Protein AF-A0A1B7MEN9-F1 (afdb_monomer)

Solvent-accessible surface area (backbone atoms only — not comparable to full-atom values): 4658 Å² total; per-residue (Å²): 93,74,94,72,68,56,59,68,68,60,52,52,51,49,52,59,70,60,48,90,38,64,47,64,56,74,54,98,93,46,69,51,72,81,42,76,50,90,70,87,72,60,83,92,41,75,65,36,59,55,52,50,51,56,65,48,47,61,57,54,57,56,55,70,72,47,76,76,78,73,82,125

Structure (mmCIF, N/CA/C/O backbone):
data_AF-A0A1B7MEN9-F1
#
_entry.id   AF-A0A1B7MEN9-F1
#
loop_
_atom_site.group_PDB
_atom_site.id
_atom_site.type_symbol
_atom_site.label_atom_id
_atom_site.label_alt_id
_atom_site.label_comp_id
_atom_site.label_asym_id
_atom_site.label_entity_id
_atom_site.label_seq_id
_atom_site.pdbx_PDB_ins_code
_atom_site.Cartn_x
_atom_site.Cartn_y
_atom_site.Cartn_z
_atom_site.occupancy
_atom_site.B_iso_or_equiv
_atom_site.auth_seq_id
_atom_site.auth_comp_id
_atom_site.auth_asym_id
_atom_site.auth_atom_id
_atom_site.pdbx_PDB_model_num
ATOM 1 N N . MET A 1 1 ? 3.455 -0.132 -11.309 1.00 81.44 1 MET A N 1
ATOM 2 C CA . MET A 1 1 ? 3.487 -1.620 -11.378 1.00 81.44 1 MET A CA 1
ATOM 3 C C . MET A 1 1 ? 3.363 -2.170 -12.802 1.00 81.44 1 MET A C 1
ATOM 5 O O . MET A 1 1 ? 4.264 -2.885 -13.217 1.00 81.44 1 MET A O 1
ATOM 9 N N . ARG A 1 2 ? 2.326 -1.825 -13.590 1.00 80.19 2 ARG A N 1
ATOM 10 C CA . ARG A 1 2 ? 2.164 -2.331 -14.979 1.00 80.19 2 ARG A CA 1
ATOM 11 C C . ARG A 1 2 ? 3.345 -1.997 -15.905 1.00 80.19 2 ARG A C 1
ATOM 1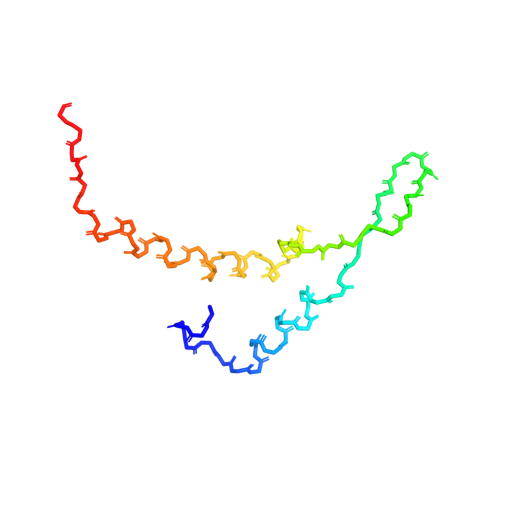3 O O . ARG A 1 2 ? 3.833 -2.872 -16.607 1.00 80.19 2 ARG A O 1
ATOM 20 N N . MET A 1 3 ? 3.872 -0.770 -15.831 1.00 83.88 3 MET A N 1
ATOM 21 C CA . MET A 1 3 ? 5.068 -0.350 -16.587 1.00 83.88 3 MET A CA 1
ATOM 22 C C . MET A 1 3 ? 6.325 -1.164 -16.247 1.00 83.88 3 MET A C 1
ATOM 24 O O . MET A 1 3 ? 7.220 -1.294 -17.075 1.00 83.88 3 MET A O 1
ATOM 28 N N . ARG A 1 4 ? 6.371 -1.759 -15.050 1.00 86.56 4 ARG A N 1
ATOM 29 C CA . ARG A 1 4 ? 7.470 -2.607 -14.573 1.00 86.56 4 ARG A CA 1
ATOM 30 C C . ARG A 1 4 ? 7.284 -4.087 -14.924 1.00 86.56 4 ARG A C 1
ATOM 32 O O . ARG A 1 4 ? 8.058 -4.907 -14.452 1.00 86.56 4 ARG A O 1
ATOM 39 N N . ARG A 1 5 ? 6.280 -4.426 -15.749 1.00 89.75 5 ARG A N 1
ATOM 40 C CA . ARG A 1 5 ? 5.992 -5.793 -16.233 1.00 89.75 5 ARG A CA 1
ATOM 41 C C . ARG A 1 5 ? 5.814 -6.825 -15.109 1.00 89.75 5 ARG A C 1
ATOM 43 O O . ARG A 1 5 ? 6.122 -7.998 -15.283 1.00 89.75 5 ARG A O 1
ATOM 50 N N . ILE A 1 6 ? 5.307 -6.380 -13.959 1.00 91.81 6 ILE A N 1
ATOM 51 C CA . ILE A 1 6 ? 4.965 -7.259 -12.836 1.00 91.81 6 ILE A CA 1
ATOM 52 C C . ILE A 1 6 ? 3.816 -8.197 -13.258 1.00 91.81 6 ILE A C 1
ATOM 54 O O . ILE A 1 6 ? 2.875 -7.711 -13.896 1.00 91.81 6 ILE A O 1
ATOM 58 N N . PRO A 1 7 ? 3.862 -9.499 -12.900 1.00 94.94 7 PRO A N 1
ATOM 59 C CA . PRO A 1 7 ? 2.785 -10.451 -13.167 1.00 94.94 7 PRO A CA 1
ATOM 60 C C . PRO A 1 7 ? 1.406 -9.939 -12.743 1.00 94.94 7 PRO A C 1
ATOM 62 O O . PRO A 1 7 ? 1.257 -9.276 -11.710 1.00 94.94 7 PRO A O 1
ATOM 65 N N . ARG A 1 8 ? 0.382 -10.247 -13.544 1.00 94.38 8 ARG A N 1
ATOM 66 C CA . ARG A 1 8 ? -0.978 -9.720 -13.357 1.00 94.38 8 ARG A CA 1
ATOM 67 C C . ARG A 1 8 ? -1.583 -10.169 -12.029 1.00 94.38 8 ARG A C 1
ATOM 69 O O . ARG A 1 8 ? -2.282 -9.395 -11.384 1.00 94.38 8 ARG A O 1
ATOM 76 N N . GLU A 1 9 ? -1.278 -11.388 -11.619 1.00 95.38 9 GLU A N 1
ATOM 77 C CA . GLU A 1 9 ? -1.724 -12.013 -10.378 1.00 95.38 9 GLU A CA 1
ATOM 78 C C . GLU A 1 9 ? -1.246 -11.206 -9.167 1.00 95.38 9 GLU A C 1
ATOM 80 O O . GLU A 1 9 ? -2.033 -10.914 -8.271 1.00 95.38 9 GLU A O 1
ATOM 85 N N . LEU A 1 10 ? 0.012 -10.750 -9.182 1.00 93.12 10 LEU A N 1
ATOM 86 C CA . LEU A 1 10 ? 0.571 -9.918 -8.112 1.00 93.12 10 LEU A CA 1
ATOM 87 C C . LEU A 1 10 ? -0.042 -8.515 -8.088 1.00 93.12 10 LEU A C 1
ATOM 89 O O . LEU A 1 10 ? -0.188 -7.927 -7.017 1.00 93.12 10 LEU A O 1
ATOM 93 N N . ILE A 1 11 ? -0.423 -7.977 -9.250 1.00 93.75 11 ILE A N 1
ATOM 94 C CA . ILE A 1 11 ? -1.132 -6.693 -9.331 1.00 93.75 11 ILE A CA 1
ATOM 95 C C . ILE A 1 11 ? -2.518 -6.817 -8.691 1.00 93.75 11 ILE A C 1
ATOM 97 O O . ILE A 1 11 ? -2.874 -5.975 -7.873 1.00 93.75 11 ILE A O 1
ATOM 101 N N . ILE A 1 12 ? -3.264 -7.874 -9.024 1.00 95.62 12 ILE A N 1
ATOM 102 C CA . ILE A 1 12 ? -4.596 -8.137 -8.455 1.00 95.62 12 ILE A CA 1
ATOM 103 C C . ILE A 1 12 ? -4.497 -8.363 -6.948 1.00 95.62 12 ILE A C 1
ATOM 105 O O . ILE A 1 12 ? -5.245 -7.757 -6.187 1.00 95.62 12 ILE A O 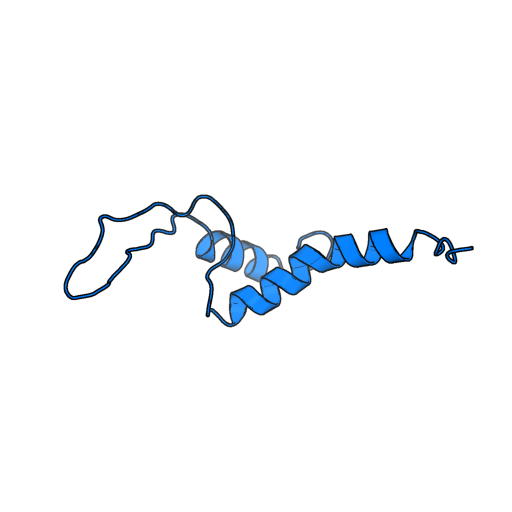1
ATOM 109 N N . PHE A 1 13 ? -3.540 -9.182 -6.511 1.00 94.12 13 PHE A N 1
ATOM 110 C CA . PHE A 1 13 ? -3.284 -9.399 -5.092 1.00 94.12 13 PHE A CA 1
ATOM 111 C C . PHE A 1 13 ? -2.993 -8.078 -4.365 1.00 94.12 13 PHE A C 1
ATOM 113 O O . PHE A 1 13 ? -3.591 -7.793 -3.332 1.00 94.12 13 PHE A O 1
ATOM 120 N N . THR A 1 14 ? -2.134 -7.227 -4.933 1.00 93.44 14 THR A N 1
ATOM 121 C CA . THR A 1 14 ? -1.817 -5.912 -4.350 1.00 93.44 14 THR A CA 1
ATOM 122 C C . THR A 1 14 ? -3.053 -5.013 -4.270 1.00 93.44 14 THR A C 1
ATOM 124 O O . THR A 1 14 ? -3.268 -4.344 -3.263 1.00 93.44 14 THR A O 1
ATOM 127 N N . GLU A 1 15 ? -3.886 -4.996 -5.310 1.00 93.88 15 GLU A N 1
ATOM 128 C CA . GLU A 1 15 ? -5.137 -4.232 -5.328 1.00 93.88 15 GLU A CA 1
ATOM 129 C C . GLU A 1 15 ? -6.096 -4.697 -4.226 1.00 93.88 15 GLU A C 1
ATOM 131 O O . GLU A 1 15 ? -6.654 -3.868 -3.507 1.00 93.88 15 GLU A O 1
ATOM 136 N N . GLN A 1 16 ? -6.223 -6.011 -4.033 1.00 94.62 16 GLN A N 1
ATOM 137 C CA . GLN A 1 16 ? -7.022 -6.594 -2.955 1.00 94.62 16 GLN A CA 1
ATOM 138 C C . GLN A 1 16 ? -6.473 -6.226 -1.573 1.00 94.62 16 GLN A C 1
ATOM 140 O O . GLN A 1 16 ? -7.243 -5.811 -0.711 1.00 94.62 16 GLN A O 1
ATOM 145 N N . VAL A 1 17 ? -5.152 -6.303 -1.377 1.00 92.12 17 VAL A N 1
ATOM 146 C CA . VAL A 1 17 ? -4.493 -5.904 -0.120 1.00 92.12 17 VAL A CA 1
ATOM 147 C C . VAL A 1 17 ? -4.739 -4.426 0.197 1.00 92.12 17 VAL A C 1
ATOM 149 O O . VAL A 1 17 ? -4.900 -4.063 1.361 1.00 92.12 17 VAL A O 1
ATOM 152 N N . LEU A 1 18 ? -4.775 -3.557 -0.817 1.00 92.81 18 LEU A N 1
ATOM 153 C CA . LEU A 1 18 ? -4.884 -2.111 -0.618 1.00 92.81 18 LEU A CA 1
ATOM 154 C C . LEU A 1 18 ? -6.325 -1.576 -0.581 1.00 92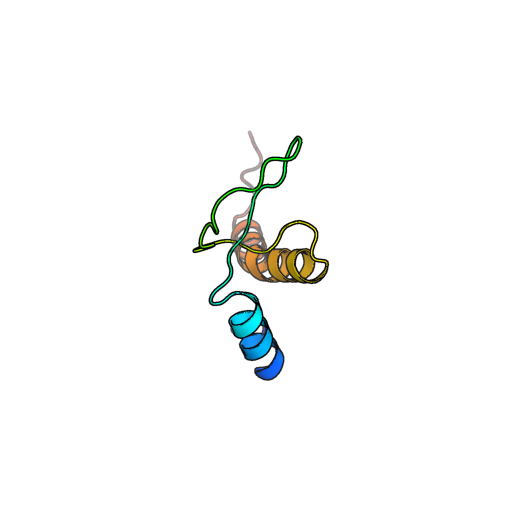.81 18 LEU A C 1
ATOM 156 O O . LEU A 1 18 ? -6.522 -0.422 -0.183 1.00 92.81 18 LEU A O 1
ATOM 160 N N . THR A 1 19 ? -7.319 -2.388 -0.937 1.00 95.31 19 THR A N 1
ATOM 161 C CA . THR A 1 19 ? -8.731 -1.988 -1.034 1.00 95.31 19 THR A CA 1
ATOM 162 C C . THR A 1 19 ? -9.491 -2.229 0.270 1.00 95.31 19 THR A C 1
ATOM 164 O O . THR A 1 19 ? -9.296 -3.231 0.947 1.00 95.31 19 THR A O 1
ATOM 167 N N . GLY A 1 20 ? -10.391 -1.308 0.636 1.00 94.94 20 GLY A N 1
ATOM 168 C CA . GLY A 1 20 ? -11.316 -1.498 1.765 1.00 94.94 20 GLY A CA 1
ATOM 169 C C . GLY A 1 20 ? -10.663 -1.509 3.151 1.00 94.94 20 GLY A C 1
ATOM 170 O O . GLY A 1 20 ? -11.312 -1.872 4.133 1.00 94.94 20 GLY A O 1
ATOM 171 N N . ARG A 1 21 ? -9.392 -1.107 3.246 1.00 94.62 21 ARG A N 1
ATOM 172 C CA . ARG A 1 21 ? -8.635 -1.089 4.498 1.00 94.62 21 ARG A CA 1
ATOM 173 C C . ARG A 1 21 ? -9.211 -0.089 5.496 1.00 94.62 21 ARG A C 1
ATOM 175 O O . ARG A 1 21 ? -9.637 1.012 5.144 1.00 94.62 21 ARG A O 1
ATOM 182 N N . LYS A 1 22 ? -9.146 -0.465 6.769 1.00 95.44 22 LYS A N 1
ATOM 183 C CA . LYS A 1 22 ? -9.491 0.373 7.917 1.00 95.44 22 LYS A CA 1
ATOM 184 C C . LYS A 1 22 ? -8.449 0.158 9.011 1.00 95.44 22 LYS A C 1
ATOM 186 O O . LYS A 1 22 ? -7.833 -0.903 9.062 1.00 95.44 22 LYS A O 1
ATOM 191 N N . THR A 1 23 ? -8.256 1.146 9.873 1.00 94.50 23 THR A N 1
ATOM 192 C CA . THR A 1 23 ? -7.375 1.044 11.044 1.00 94.50 23 THR A CA 1
ATOM 193 C C . THR A 1 23 ? -8.097 1.486 12.309 1.00 94.50 23 THR A C 1
ATOM 195 O O . THR A 1 23 ? -9.074 2.231 12.237 1.00 94.50 23 THR A O 1
ATOM 198 N N . GLN A 1 24 ? -7.608 1.037 13.459 1.00 96.31 24 GLN A N 1
ATOM 199 C CA . GLN A 1 24 ? -7.975 1.564 14.768 1.00 96.31 24 GLN A CA 1
ATOM 200 C C . GLN A 1 24 ? -6.705 1.984 15.495 1.00 96.31 24 GLN A C 1
ATOM 202 O O . GLN A 1 24 ? -5.672 1.318 15.413 1.00 96.31 24 GLN A O 1
ATOM 207 N N . LEU A 1 25 ? -6.796 3.085 16.228 1.00 95.38 25 LEU A N 1
ATOM 208 C CA . LEU A 1 25 ? -5.745 3.529 17.127 1.00 95.38 25 LEU A CA 1
ATOM 209 C C . LEU A 1 25 ? -6.029 2.950 18.509 1.00 95.38 25 LEU A C 1
ATOM 211 O O . LEU A 1 25 ? -7.137 3.096 19.025 1.00 95.38 25 LEU A O 1
ATOM 215 N N . ARG A 1 26 ? -5.031 2.293 19.102 1.00 96.25 26 ARG A N 1
ATOM 216 C CA . ARG A 1 26 ? -5.112 1.753 20.459 1.00 96.25 26 ARG A CA 1
ATOM 217 C C . ARG A 1 26 ? -4.009 2.352 21.317 1.00 96.25 26 ARG A C 1
ATOM 219 O O . ARG A 1 26 ? -2.834 2.181 21.005 1.00 96.25 26 ARG A O 1
ATOM 226 N N . PHE A 1 27 ? -4.401 3.026 22.389 1.00 96.31 27 PHE A N 1
ATOM 227 C CA . PHE A 1 27 ? -3.502 3.675 23.342 1.00 96.31 27 PHE A CA 1
ATOM 228 C C . PHE A 1 27 ? -4.169 3.710 24.718 1.00 96.31 27 PHE A C 1
ATOM 230 O O . PHE A 1 27 ? -5.365 3.959 24.802 1.00 96.31 27 PHE A O 1
ATOM 237 N N . ASP A 1 28 ? -3.424 3.410 25.783 1.00 96.00 28 ASP A N 1
ATOM 238 C CA . ASP A 1 28 ? -3.850 3.561 27.187 1.00 96.00 28 ASP A CA 1
ATOM 239 C C . ASP A 1 28 ? -5.260 3.031 27.519 1.00 96.00 28 ASP A C 1
ATOM 241 O O . ASP A 1 28 ? -6.038 3.644 28.242 1.00 96.00 28 ASP A O 1
ATOM 245 N N . GLY A 1 29 ? -5.616 1.870 26.961 1.00 95.69 29 GLY A N 1
ATOM 246 C CA . GLY A 1 29 ? -6.929 1.243 27.168 1.00 95.69 29 GLY A CA 1
ATOM 247 C C . GLY A 1 29 ? -8.070 1.822 26.321 1.00 95.69 29 GLY A C 1
ATOM 248 O O . GLY A 1 29 ? -9.141 1.222 26.276 1.00 95.69 29 GLY A O 1
ATOM 249 N N . TYR A 1 30 ? -7.840 2.914 25.593 1.00 96.38 30 TYR A N 1
ATOM 250 C CA . TYR A 1 30 ? -8.746 3.432 24.573 1.00 96.38 30 TYR A CA 1
ATOM 251 C C . TYR A 1 30 ? -8.523 2.735 23.223 1.00 96.38 30 TYR A C 1
ATOM 253 O O . TYR A 1 30 ? -7.393 2.425 22.830 1.00 96.38 30 TYR A O 1
ATOM 261 N N . VAL A 1 31 ? -9.620 2.510 22.501 1.00 98.00 31 VAL A N 1
ATOM 262 C CA . VAL A 1 31 ? -9.635 2.036 21.115 1.00 98.00 31 VAL A CA 1
ATOM 263 C C . VAL A 1 31 ? -10.511 2.990 20.316 1.00 98.00 31 VAL A C 1
ATOM 265 O O . VAL A 1 31 ? -11.652 3.243 20.697 1.00 98.00 31 VAL A O 1
ATOM 268 N N . SER A 1 32 ? -9.980 3.530 19.221 1.00 97.56 32 SER A N 1
ATOM 269 C CA . SER A 1 32 ? -10.745 4.418 18.349 1.00 97.56 32 SER A CA 1
ATOM 270 C C . SER A 1 32 ? -11.821 3.668 17.566 1.00 97.56 32 SER A C 1
ATOM 272 O O . SER A 1 32 ? -11.724 2.464 17.319 1.00 97.56 32 SER A O 1
ATOM 274 N N . GLU A 1 33 ? -12.787 4.416 17.042 1.00 98.00 33 GLU A N 1
ATOM 275 C CA . GLU A 1 33 ? -13.614 3.940 15.933 1.00 98.00 33 GLU A CA 1
ATOM 276 C C . GLU A 1 33 ? -12.751 3.559 14.718 1.00 98.00 33 GLU A C 1
ATOM 278 O O . GLU A 1 33 ? -11.591 3.974 14.590 1.00 98.00 33 GLU A O 1
ATOM 283 N N . TRP A 1 34 ? -13.318 2.755 13.818 1.00 97.69 34 TRP A N 1
ATOM 284 C CA . TRP A 1 34 ? -12.648 2.369 12.579 1.00 97.69 34 TRP A CA 1
ATOM 285 C C . TRP A 1 34 ? -12.445 3.571 11.655 1.00 97.69 34 TRP A C 1
ATOM 287 O O . TRP A 1 34 ? -13.404 4.190 11.195 1.00 97.69 34 TRP A O 1
ATOM 297 N N . ILE A 1 35 ? -11.192 3.839 11.301 1.00 96.75 35 ILE A N 1
ATOM 298 C CA . ILE A 1 35 ? -10.807 4.913 10.387 1.00 96.75 35 ILE A CA 1
ATOM 299 C C . ILE A 1 35 ? -10.561 4.302 8.999 1.00 96.75 35 ILE A C 1
ATOM 301 O O . ILE A 1 35 ? -9.691 3.434 8.873 1.00 96.75 35 ILE A O 1
ATOM 305 N N . PRO A 1 36 ? -11.296 4.707 7.946 1.00 96.56 36 PRO A N 1
ATOM 306 C CA . PRO A 1 36 ? -11.051 4.218 6.594 1.00 96.56 36 PRO A CA 1
ATOM 307 C C . PRO A 1 36 ? -9.703 4.721 6.066 1.00 96.56 36 PRO A C 1
ATOM 309 O O . PRO A 1 36 ? -9.407 5.914 6.113 1.00 96.56 36 PRO A O 1
ATOM 312 N N . ILE A 1 37 ? -8.896 3.809 5.522 1.00 94.94 37 ILE A N 1
ATOM 313 C CA . ILE A 1 37 ? -7.637 4.152 4.856 1.00 94.94 37 ILE A CA 1
ATOM 314 C C . ILE A 1 37 ? -7.928 4.337 3.369 1.00 94.94 37 ILE A C 1
ATOM 316 O O . ILE A 1 37 ? -8.166 3.370 2.646 1.00 94.94 37 ILE A O 1
ATOM 320 N N . VAL A 1 38 ? -7.891 5.586 2.908 1.00 94.00 38 VAL A N 1
ATOM 321 C CA . VAL A 1 38 ? -8.184 5.943 1.507 1.00 94.00 38 VAL A CA 1
ATOM 322 C C . VAL A 1 38 ? -6.933 6.082 0.637 1.00 94.00 38 VAL A C 1
ATOM 324 O O . VAL A 1 38 ? -7.037 6.199 -0.580 1.00 94.00 38 VAL A O 1
ATOM 327 N N . ASN A 1 39 ? -5.741 6.078 1.239 1.00 89.75 39 ASN A N 1
ATOM 328 C CA . ASN A 1 39 ? -4.471 6.230 0.535 1.00 89.75 39 ASN A CA 1
ATOM 329 C C . ASN A 1 39 ? -3.305 5.537 1.262 1.00 89.75 39 ASN A C 1
ATOM 331 O O . ASN A 1 39 ? -3.431 5.046 2.382 1.00 89.75 39 ASN A O 1
ATOM 335 N N . GLY A 1 40 ? -2.153 5.482 0.590 1.00 89.62 40 GLY A N 1
ATOM 336 C CA . GLY A 1 40 ? -0.922 4.925 1.147 1.00 89.62 40 GLY A CA 1
ATOM 337 C C . GLY A 1 40 ? -0.918 3.398 1.266 1.00 89.62 40 GLY A C 1
ATOM 338 O O . GLY A 1 40 ? -1.813 2.701 0.787 1.00 89.62 40 GLY A O 1
ATOM 339 N N . ILE A 1 41 ? 0.113 2.876 1.922 1.00 92.19 41 ILE A N 1
ATOM 340 C CA . ILE A 1 41 ? 0.376 1.447 2.156 1.00 92.19 41 ILE A CA 1
ATOM 341 C C . ILE A 1 41 ? 0.543 1.201 3.663 1.00 92.19 41 ILE A C 1
ATOM 343 O O . ILE A 1 41 ? 0.777 2.149 4.412 1.00 92.19 41 ILE A O 1
ATOM 347 N N . GLY A 1 42 ? 0.378 -0.041 4.126 1.00 87.12 42 GLY A N 1
ATOM 348 C CA . GLY A 1 42 ? 0.453 -0.357 5.558 1.00 87.12 42 GLY A CA 1
ATOM 349 C C . GLY A 1 42 ? 1.864 -0.160 6.118 1.00 87.12 42 GLY A C 1
ATOM 350 O O . GLY A 1 42 ? 2.824 -0.692 5.570 1.00 87.12 42 GLY A O 1
ATOM 351 N N . GLN A 1 43 ? 2.022 0.586 7.208 1.00 84.88 43 GLN A N 1
ATOM 352 C CA . GLN A 1 43 ? 3.323 0.7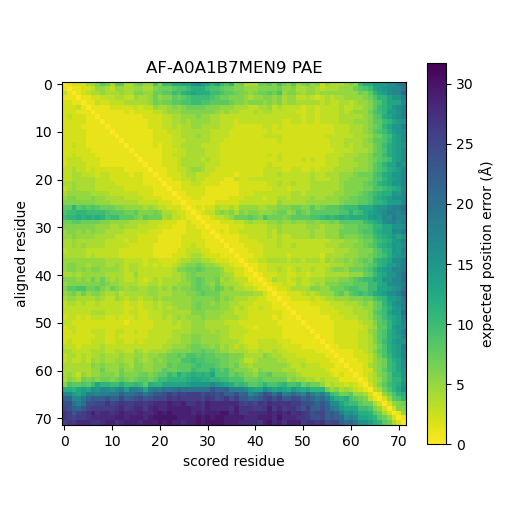01 7.872 1.00 84.88 43 GLN A CA 1
ATOM 353 C C . GLN A 1 43 ? 3.626 -0.566 8.680 1.00 84.88 43 GLN A C 1
ATOM 355 O O . GLN A 1 43 ? 2.733 -1.131 9.304 1.00 84.88 43 GLN A O 1
ATOM 360 N N . GLY A 1 44 ? 4.882 -1.016 8.651 1.00 85.06 44 GLY A N 1
ATOM 361 C CA . GLY A 1 44 ? 5.315 -2.238 9.342 1.00 85.06 44 GLY A CA 1
ATOM 362 C C . GLY A 1 44 ? 5.007 -3.545 8.602 1.00 85.06 44 GLY A C 1
ATOM 363 O O . GLY A 1 44 ? 5.453 -4.598 9.043 1.00 85.06 44 GLY A O 1
ATOM 364 N N . ASP A 1 45 ? 4.307 -3.490 7.467 1.00 86.38 45 ASP A N 1
ATOM 365 C CA . ASP A 1 45 ? 4.105 -4.641 6.583 1.00 86.38 45 ASP A CA 1
ATOM 366 C C . ASP A 1 45 ? 5.327 -4.830 5.656 1.00 86.38 45 ASP A C 1
ATOM 368 O O . ASP A 1 45 ? 5.676 -3.903 4.914 1.00 86.38 45 ASP A O 1
ATOM 372 N N . PRO A 1 46 ? 5.984 -6.009 5.646 1.00 88.06 46 PRO A N 1
ATOM 373 C CA . PRO A 1 46 ? 7.085 -6.300 4.728 1.00 88.06 46 PRO A CA 1
ATOM 374 C C . PRO A 1 46 ? 6.742 -6.076 3.249 1.00 88.06 46 PRO A C 1
ATOM 376 O O . PRO A 1 46 ? 7.595 -5.612 2.485 1.00 88.06 46 PRO A O 1
ATOM 379 N N . LEU A 1 47 ? 5.500 -6.351 2.832 1.00 90.50 47 LEU A N 1
ATOM 380 C CA . LEU A 1 47 ? 5.085 -6.128 1.444 1.00 90.50 47 LEU A CA 1
ATOM 381 C C . LEU A 1 47 ? 5.058 -4.640 1.095 1.00 90.50 47 LEU A C 1
ATOM 383 O O . LEU A 1 47 ? 5.451 -4.262 -0.010 1.00 90.50 47 LEU A O 1
ATOM 387 N N . SER A 1 48 ? 4.683 -3.778 2.039 1.00 91.00 48 SER A N 1
ATOM 388 C CA . SER A 1 48 ? 4.671 -2.332 1.827 1.00 91.00 48 SER A CA 1
ATOM 389 C C . SER A 1 48 ? 6.043 -1.772 1.459 1.00 91.00 48 SER A C 1
ATOM 391 O O . SER A 1 48 ? 6.130 -0.906 0.591 1.00 91.00 48 SER A O 1
ATOM 393 N N . MET A 1 49 ? 7.135 -2.282 2.034 1.00 90.38 49 MET A N 1
ATOM 394 C CA . MET A 1 49 ? 8.479 -1.831 1.645 1.00 90.38 49 MET A CA 1
ATOM 395 C C . MET A 1 49 ? 8.771 -2.118 0.166 1.00 90.38 49 MET A C 1
ATOM 397 O O . MET A 1 49 ? 9.279 -1.255 -0.552 1.00 90.38 49 MET A O 1
ATOM 401 N N . ILE A 1 50 ? 8.390 -3.301 -0.318 1.00 91.44 50 ILE A N 1
ATOM 402 C CA . ILE A 1 50 ? 8.560 -3.686 -1.725 1.00 91.44 50 ILE A CA 1
ATOM 403 C C . ILE A 1 50 ? 7.675 -2.817 -2.626 1.00 91.44 50 ILE A C 1
ATOM 405 O O . ILE A 1 50 ? 8.140 -2.292 -3.642 1.00 91.44 50 ILE A O 1
ATOM 409 N N . LEU A 1 51 ? 6.412 -2.614 -2.243 1.00 92.38 51 LEU A N 1
ATOM 410 C CA . LEU A 1 51 ? 5.478 -1.765 -2.984 1.00 92.38 51 LEU A CA 1
ATOM 411 C C . LEU A 1 51 ? 5.979 -0.320 -3.087 1.00 92.38 51 LEU A C 1
ATOM 413 O O . LEU A 1 51 ? 5.859 0.291 -4.152 1.00 92.38 51 LEU A O 1
ATOM 417 N N . TYR A 1 52 ? 6.600 0.202 -2.027 1.00 91.69 52 TYR A N 1
ATOM 418 C CA . TYR A 1 52 ? 7.212 1.528 -2.027 1.00 91.69 52 TYR A CA 1
ATOM 419 C C . TYR A 1 52 ? 8.364 1.641 -3.035 1.00 91.69 52 TYR A C 1
ATOM 421 O O . TYR A 1 52 ? 8.436 2.616 -3.787 1.00 91.69 52 TYR A O 1
ATOM 429 N N . ILE A 1 53 ? 9.238 0.633 -3.115 1.00 91.06 53 ILE A N 1
ATOM 430 C CA . ILE A 1 53 ? 10.325 0.593 -4.107 1.00 91.06 53 ILE A CA 1
ATOM 431 C C . ILE A 1 53 ? 9.750 0.569 -5.530 1.00 91.06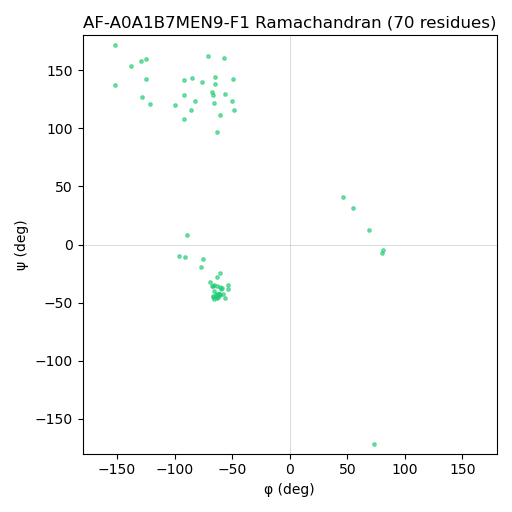 53 ILE A C 1
ATOM 433 O O . ILE A 1 53 ? 10.186 1.327 -6.397 1.00 91.06 53 ILE A O 1
ATOM 437 N N . ILE A 1 54 ? 8.726 -0.254 -5.775 1.00 91.50 54 ILE A N 1
ATOM 438 C CA . ILE A 1 54 ? 8.097 -0.342 -7.099 1.00 91.50 54 ILE A CA 1
ATOM 439 C C . ILE A 1 54 ? 7.436 0.990 -7.479 1.00 91.50 54 ILE A C 1
ATOM 441 O O . ILE A 1 54 ? 7.576 1.426 -8.621 1.00 91.50 54 ILE A O 1
ATOM 445 N N . TYR A 1 55 ? 6.743 1.645 -6.546 1.00 90.00 55 TYR A N 1
ATOM 446 C CA . TYR A 1 55 ? 6.126 2.953 -6.773 1.00 90.00 55 TYR A CA 1
ATOM 447 C C . TYR A 1 55 ? 7.168 4.049 -7.052 1.00 90.00 55 TYR A C 1
ATOM 449 O O . TYR A 1 55 ? 7.017 4.819 -7.997 1.00 90.00 55 TYR A O 1
ATOM 457 N N . SER A 1 56 ? 8.249 4.094 -6.270 1.00 90.06 56 SER A N 1
ATOM 458 C CA . SER A 1 56 ? 9.283 5.135 -6.375 1.00 90.06 56 SER A CA 1
ATOM 459 C C . SER A 1 56 ? 10.248 4.950 -7.549 1.00 90.06 56 SER A C 1
ATOM 461 O O . SER A 1 56 ? 10.881 5.917 -7.973 1.00 90.06 56 SER A O 1
ATOM 463 N N . SER A 1 57 ? 10.346 3.746 -8.119 1.00 90.19 57 SER A N 1
ATOM 464 C CA . SER A 1 57 ? 11.264 3.448 -9.227 1.00 90.19 57 SER A CA 1
ATOM 465 C C . SER A 1 57 ? 11.121 4.398 -10.427 1.00 90.19 57 SER A C 1
ATOM 467 O O . SER A 1 57 ? 12.123 4.815 -11.010 1.00 90.19 57 SER A O 1
ATOM 469 N N . ASP A 1 58 ? 9.893 4.804 -10.770 1.00 86.19 58 ASP A N 1
ATOM 470 C CA . ASP A 1 58 ? 9.638 5.719 -11.892 1.00 86.19 58 ASP A CA 1
ATOM 471 C C . ASP A 1 58 ? 10.205 7.123 -11.617 1.00 86.19 58 ASP A C 1
ATOM 473 O O . ASP A 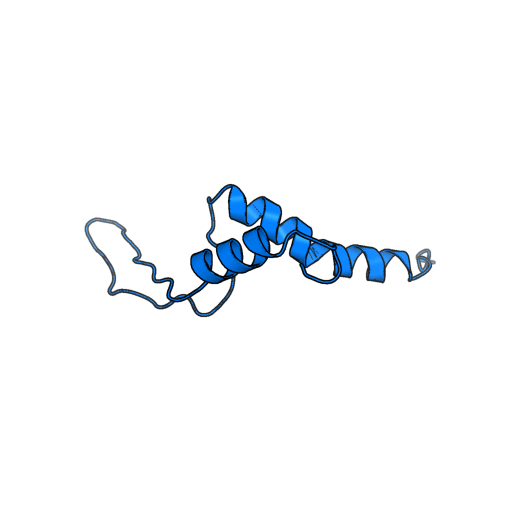1 58 ? 10.755 7.759 -12.517 1.00 86.19 58 ASP A O 1
ATOM 477 N N . LEU A 1 59 ? 10.156 7.583 -10.360 1.00 85.88 59 LEU A N 1
ATOM 478 C CA . LEU A 1 59 ? 10.736 8.866 -9.946 1.00 85.88 59 LEU A CA 1
ATOM 479 C C . LEU A 1 59 ? 12.261 8.860 -10.081 1.00 85.88 59 LEU A C 1
ATOM 481 O O . LEU A 1 59 ? 12.843 9.847 -10.534 1.00 85.88 59 LEU A O 1
ATOM 485 N N . ILE A 1 60 ? 12.904 7.744 -9.731 1.00 86.50 60 ILE A N 1
ATOM 486 C CA . ILE A 1 60 ? 14.358 7.577 -9.865 1.00 86.50 60 ILE A CA 1
ATOM 487 C C . ILE A 1 60 ? 14.765 7.651 -11.340 1.00 86.50 60 ILE A C 1
ATOM 489 O O . ILE A 1 60 ? 15.734 8.331 -11.681 1.00 86.50 60 ILE A O 1
ATOM 493 N N . ASP A 1 61 ? 14.015 6.995 -12.225 1.00 87.12 61 ASP A N 1
ATOM 494 C CA . ASP A 1 61 ? 14.306 7.018 -13.660 1.00 87.12 61 ASP A CA 1
ATOM 495 C C . ASP A 1 61 ? 14.125 8.419 -14.264 1.00 87.12 61 ASP A C 1
ATOM 497 O O . ASP A 1 61 ? 14.895 8.817 -15.141 1.00 87.12 61 ASP A O 1
ATOM 501 N N . ILE A 1 62 ? 13.153 9.200 -13.780 1.00 86.12 62 ILE A N 1
ATOM 502 C CA . ILE A 1 62 ? 12.985 10.609 -14.168 1.00 86.12 62 ILE A CA 1
ATOM 503 C C . ILE A 1 62 ? 14.158 11.457 -13.662 1.00 86.12 62 ILE A C 1
ATOM 505 O O . ILE A 1 62 ? 14.694 12.269 -14.417 1.00 86.12 62 ILE A O 1
ATOM 509 N N . ALA A 1 63 ? 14.576 11.264 -12.409 1.00 84.81 63 ALA A N 1
ATOM 510 C CA . ALA A 1 63 ? 15.684 12.007 -11.819 1.00 84.81 63 ALA A CA 1
ATOM 511 C C . ALA A 1 63 ? 16.999 11.771 -12.578 1.00 84.81 63 ALA A C 1
ATOM 513 O O . ALA A 1 63 ? 17.699 12.730 -12.889 1.00 84.81 63 ALA A O 1
ATOM 514 N N . LYS A 1 64 ? 17.289 10.521 -12.966 1.00 80.31 64 LYS A N 1
ATOM 515 C CA . LYS A 1 64 ? 18.485 10.161 -13.752 1.00 80.31 64 LYS A CA 1
ATOM 516 C C . LYS A 1 64 ? 18.524 10.787 -15.147 1.00 80.31 64 LYS A C 1
ATOM 518 O O . LYS A 1 64 ? 19.602 10.997 -15.689 1.00 80.31 64 LYS A O 1
ATOM 523 N N . LYS A 1 65 ? 17.363 11.068 -15.748 1.00 72.31 65 LYS A N 1
ATOM 524 C CA . LYS A 1 65 ? 17.274 11.695 -17.079 1.00 72.31 65 LYS A CA 1
ATOM 525 C C . LYS A 1 65 ? 17.581 13.191 -17.065 1.00 72.31 65 LYS A C 1
ATOM 527 O O . LYS A 1 65 ? 17.755 13.772 -18.133 1.00 72.31 65 LYS A O 1
ATOM 532 N N . ARG A 1 66 ? 17.643 13.827 -15.891 1.00 63.78 66 ARG A N 1
ATOM 533 C CA . ARG A 1 66 ? 18.152 15.193 -15.775 1.00 63.78 66 ARG A CA 1
ATOM 534 C C . ARG A 1 66 ? 19.674 15.110 -15.638 1.00 63.78 66 ARG A C 1
ATOM 536 O O . ARG A 1 66 ? 20.127 14.557 -14.638 1.00 63.78 66 ARG A O 1
ATOM 543 N N . PRO A 1 67 ? 20.466 15.637 -16.594 1.00 59.47 67 PRO A N 1
ATOM 544 C CA . PRO A 1 67 ? 21.884 15.831 -16.335 1.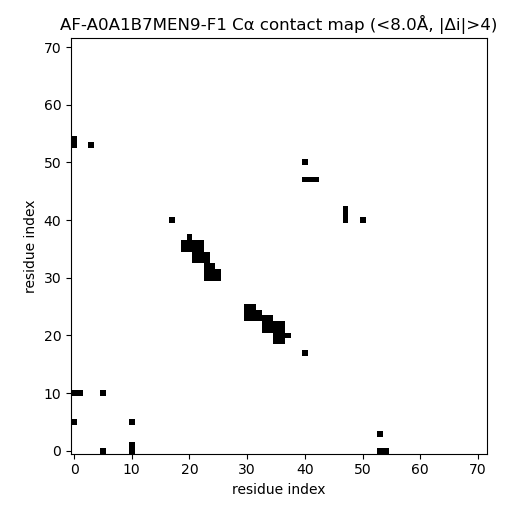00 59.47 67 PRO A CA 1
ATOM 545 C C . PRO A 1 67 ? 21.972 16.700 -15.083 1.00 59.47 67 PRO A C 1
ATOM 547 O O . PRO A 1 67 ? 21.240 17.691 -14.966 1.00 59.47 67 PRO A O 1
ATOM 550 N N . GLY A 1 68 ? 22.775 16.269 -14.110 1.00 61.53 68 GLY A N 1
ATOM 551 C CA . GLY A 1 68 ? 22.990 17.047 -12.904 1.00 61.53 68 GLY A CA 1
ATOM 552 C C . GLY A 1 68 ? 23.346 18.466 -13.325 1.00 61.53 68 GLY A C 1
ATOM 553 O O . GLY A 1 68 ? 24.286 18.667 -14.089 1.00 61.53 68 GLY A O 1
ATOM 554 N N . ARG A 1 69 ? 22.583 19.459 -12.860 1.00 60.59 69 ARG A N 1
ATOM 555 C CA . ARG A 1 69 ? 23.201 20.764 -12.668 1.00 60.59 69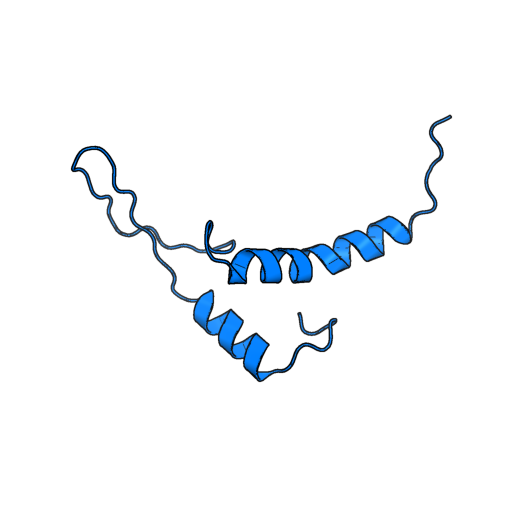 ARG A CA 1
ATOM 556 C C . ARG A 1 69 ? 24.245 20.510 -11.597 1.00 60.59 69 ARG A C 1
ATOM 558 O O . ARG A 1 69 ? 23.894 20.419 -10.423 1.00 60.59 69 ARG A O 1
ATOM 565 N N . GLU A 1 70 ? 25.482 20.285 -12.022 1.00 56.78 70 GLU A N 1
ATOM 566 C CA . GLU A 1 70 ? 26.629 20.528 -11.166 1.00 56.78 70 GLU A CA 1
ATOM 567 C C . GLU A 1 70 ? 26.404 21.926 -10.591 1.00 56.78 70 GLU A C 1
ATOM 569 O O . GLU A 1 70 ? 26.198 22.893 -11.330 1.00 56.78 70 GLU A O 1
ATOM 574 N N . ALA A 1 71 ? 26.232 21.979 -9.273 1.00 54.34 71 ALA 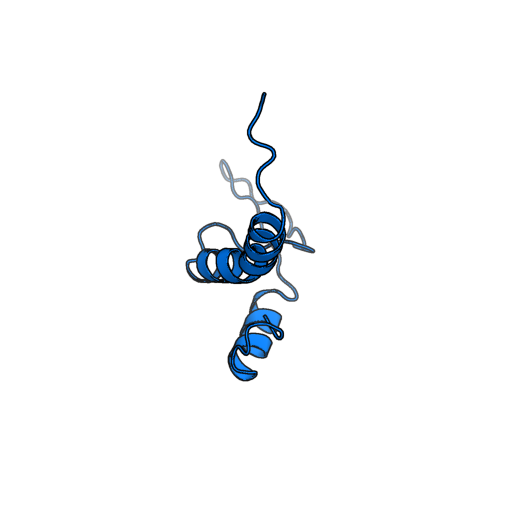A N 1
ATOM 575 C CA . ALA A 1 71 ? 26.103 23.229 -8.561 1.00 54.34 71 ALA A CA 1
ATOM 576 C C . ALA A 1 71 ? 27.404 24.002 -8.806 1.00 54.34 71 ALA A C 1
ATOM 578 O O . ALA A 1 71 ? 28.469 23.544 -8.395 1.00 54.34 71 ALA A O 1
ATOM 579 N N . LEU A 1 72 ? 27.289 25.099 -9.558 1.00 40.28 72 LEU A N 1
ATOM 580 C CA . LEU A 1 72 ? 28.305 26.144 -9.662 1.00 40.28 72 LEU A CA 1
ATOM 581 C C . LEU A 1 72 ? 28.492 26.822 -8.303 1.00 40.28 72 LEU A C 1
ATOM 583 O O . LEU A 1 72 ? 27.462 27.013 -7.611 1.00 40.28 72 LEU A O 1
#

Organism: NCBI:txid1314800

Foldseek 3Di:
DVVVVPDPVVVVVVCVQQPFDWDWDDDDNDIDDTHTDPDADDPPDPVSVVVVCVVCVVVVVVVVVDDDPPPD

Secondary structure (DSSP, 8-state):
-GGGT--HHHHHHHHHHHSS-EE--EETTEEPPPEE--SS--TT-HHHHHHHHHHHHHHHHHHHTSPP----

Mean predicted aligned error: 6.54 Å

Sequence (72 aa):
MRMRRIPRELIIFTEQVLTGRKTQLRFDGYVSEWIPIVNGIGQGDPLSMILYIIYSSDLIDIAKKRPGREAL

Radius of gyration: 17.71 Å; Cα contacts (8 Å, |Δi|>4): 35; chains: 1; bounding box: 42×38×44 Å

pLDDT: mean 87.94, std 11.56, range [40.28, 98.0]